Protein AF-A0AAW2UF22-F1 (afdb_monomer_lite)

Foldseek 3Di:
DDQVVVQVVVLVPDDPVLNVVCVVVVDDGPVVSVVSSVVVVVVVVVVVVVVVPPDDDD

Radius of gyration: 15.52 Å; chains: 1; bounding box: 52×23×29 Å

Structure (mmCIF, N/CA/C/O backbone):
data_AF-A0AAW2UF22-F1
#
_entry.id   AF-A0AAW2UF22-F1
#
loop_
_atom_site.group_PDB
_atom_site.id
_atom_site.type_symbol
_atom_site.label_atom_id
_atom_site.label_alt_id
_atom_site.label_comp_id
_atom_site.label_asym_id
_atom_site.label_entity_id
_atom_site.label_seq_id
_atom_site.pdbx_PDB_ins_code
_atom_site.Cartn_x
_atom_site.Cartn_y
_atom_site.Cartn_z
_atom_site.occupancy
_atom_site.B_iso_or_equiv
_atom_site.auth_seq_id
_atom_site.auth_comp_id
_atom_site.auth_asym_id
_atom_site.auth_atom_id
_atom_site.pdbx_PDB_model_num
ATOM 1 N N . MET A 1 1 ? -18.852 4.156 -4.433 1.00 73.44 1 MET A N 1
ATOM 2 C CA . MET A 1 1 ? -17.706 3.512 -3.757 1.00 73.44 1 MET A CA 1
ATOM 3 C C . MET A 1 1 ? -16.904 4.584 -3.055 1.00 73.44 1 MET A C 1
ATOM 5 O O . MET A 1 1 ? -16.481 5.525 -3.725 1.00 73.44 1 MET A O 1
ATOM 9 N N . SER A 1 2 ? -16.748 4.469 -1.737 1.00 87.56 2 SER A N 1
ATOM 10 C CA . SER A 1 2 ? -15.868 5.342 -0.963 1.00 87.56 2 SER A CA 1
ATOM 11 C C . SER A 1 2 ? -14.407 5.035 -1.293 1.00 87.56 2 SER A C 1
ATOM 13 O O . SER A 1 2 ? -14.085 3.953 -1.784 1.00 87.56 2 SER A O 1
ATOM 15 N N . GLU A 1 3 ? -13.501 5.968 -1.025 1.00 83.19 3 GLU A N 1
ATOM 16 C CA . GLU A 1 3 ? -12.057 5.733 -1.156 1.00 83.19 3 GLU A CA 1
ATOM 17 C C . GLU A 1 3 ? -11.597 4.543 -0.310 1.00 83.19 3 GLU A C 1
ATOM 19 O O . GLU A 1 3 ? -10.800 3.722 -0.756 1.00 83.19 3 GLU A O 1
ATOM 24 N N . LYS A 1 4 ? -12.212 4.384 0.865 1.00 84.81 4 LYS A N 1
ATOM 25 C CA . LYS A 1 4 ? -12.000 3.239 1.749 1.00 84.81 4 LYS A CA 1
ATOM 26 C C . LYS A 1 4 ? -12.382 1.909 1.099 1.00 84.81 4 LYS A C 1
ATOM 28 O O . LYS A 1 4 ? -11.632 0.950 1.230 1.00 84.81 4 LYS A O 1
ATOM 33 N N . ASP A 1 5 ? -13.502 1.863 0.371 1.00 89.38 5 ASP A N 1
ATOM 34 C CA . ASP A 1 5 ? -13.914 0.659 -0.363 1.00 89.38 5 ASP A CA 1
ATOM 35 C C . ASP A 1 5 ? -12.905 0.328 -1.464 1.00 89.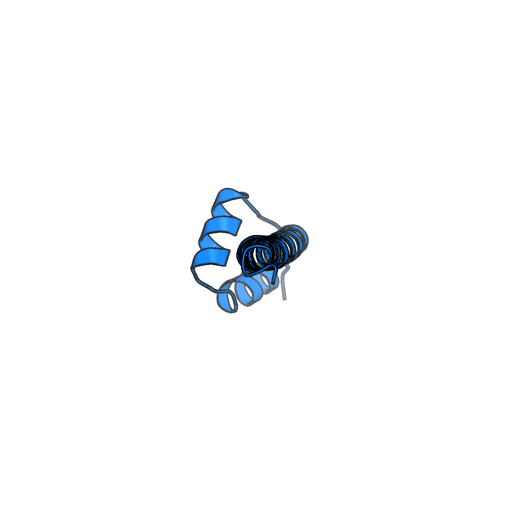38 5 ASP A C 1
ATOM 37 O O . ASP A 1 5 ? -12.502 -0.819 -1.616 1.00 89.38 5 ASP A O 1
ATOM 41 N N . LYS A 1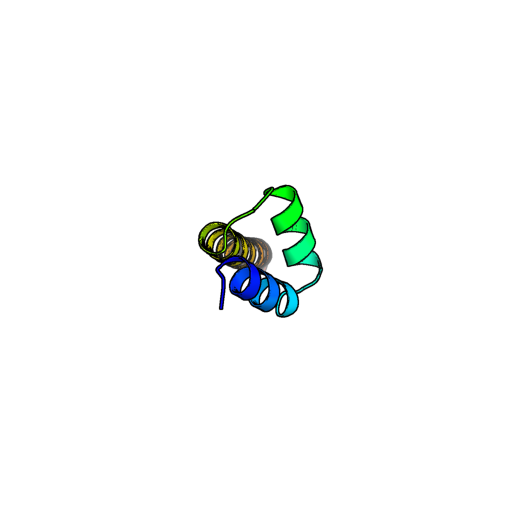 6 ? -12.438 1.346 -2.200 1.00 88.44 6 LYS A N 1
ATOM 42 C CA . LYS A 1 6 ? -11.448 1.167 -3.272 1.00 88.44 6 LYS A CA 1
ATOM 43 C C . LYS A 1 6 ? -10.112 0.656 -2.733 1.00 88.44 6 LYS A C 1
ATOM 45 O O . LYS A 1 6 ? -9.506 -0.215 -3.350 1.00 88.44 6 LYS A O 1
ATOM 50 N N . LEU A 1 7 ? -9.669 1.178 -1.587 1.00 85.69 7 LEU A N 1
ATOM 51 C CA . LEU A 1 7 ? -8.469 0.708 -0.899 1.00 85.69 7 LEU A CA 1
ATOM 52 C C . LEU A 1 7 ? -8.626 -0.741 -0.441 1.00 85.69 7 LEU A C 1
ATOM 54 O O . LEU A 1 7 ? -7.714 -1.535 -0.643 1.00 85.69 7 LEU A O 1
ATOM 58 N N . PHE A 1 8 ? -9.791 -1.105 0.097 1.00 86.19 8 PHE A N 1
ATOM 59 C CA . PHE A 1 8 ? -10.060 -2.475 0.523 1.00 86.19 8 PHE A CA 1
ATOM 60 C C . PHE A 1 8 ? -10.044 -3.452 -0.660 1.00 86.19 8 PHE A C 1
ATOM 62 O O . PHE A 1 8 ? -9.314 -4.438 -0.627 1.00 86.19 8 PHE A O 1
ATOM 69 N N . THR A 1 9 ? -10.748 -3.129 -1.752 1.00 89.38 9 THR A N 1
ATOM 70 C CA . THR A 1 9 ? -10.735 -3.934 -2.986 1.00 89.38 9 THR A CA 1
ATOM 71 C C . THR A 1 9 ? -9.330 -4.052 -3.581 1.00 89.38 9 THR A C 1
ATOM 73 O O . THR A 1 9 ? -8.953 -5.117 -4.065 1.00 89.38 9 THR A O 1
ATOM 76 N N . PHE A 1 10 ? -8.532 -2.980 -3.531 1.00 87.81 10 PHE A N 1
ATOM 77 C CA . PHE A 1 10 ? -7.134 -3.020 -3.953 1.00 87.81 10 PHE A CA 1
ATOM 78 C C . PHE A 1 10 ? -6.322 -3.979 -3.078 1.00 87.81 10 PHE A C 1
ATOM 80 O O . PHE A 1 10 ? -5.663 -4.863 -3.615 1.00 87.81 10 PHE A O 1
ATOM 87 N N . MET A 1 11 ? -6.411 -3.854 -1.750 1.00 84.31 11 MET A N 1
ATOM 88 C CA . MET A 1 11 ? -5.672 -4.679 -0.788 1.00 84.31 11 MET A CA 1
ATOM 89 C C . MET A 1 11 ? -6.039 -6.166 -0.868 1.00 84.31 11 MET A C 1
ATOM 91 O O . MET A 1 11 ? -5.140 -7.000 -0.783 1.00 84.31 11 MET A O 1
ATOM 95 N N . GLU A 1 12 ? -7.309 -6.510 -1.106 1.00 87.69 12 GLU A N 1
ATOM 96 C CA . GLU A 1 12 ? -7.741 -7.905 -1.306 1.00 87.69 12 GLU A CA 1
ATOM 97 C C . GLU A 1 12 ? -7.130 -8.559 -2.556 1.00 87.69 12 GLU A C 1
ATOM 99 O O . GLU A 1 12 ? -6.898 -9.767 -2.571 1.00 87.69 12 GLU A O 1
ATOM 104 N N . GLY A 1 13 ? -6.829 -7.779 -3.598 1.00 86.12 13 GLY A N 1
ATOM 105 C CA . GLY A 1 13 ? -6.185 -8.274 -4.819 1.00 86.12 13 GLY A CA 1
ATOM 106 C C . GLY A 1 13 ? -4.663 -8.434 -4.718 1.00 86.12 13 GLY A C 1
ATOM 107 O O . GLY A 1 13 ? -4.034 -8.938 -5.653 1.00 86.12 13 GLY A O 1
ATOM 108 N N . LEU A 1 14 ? -4.046 -7.991 -3.619 1.00 86.12 14 LEU A N 1
ATOM 109 C CA . LEU A 1 14 ? -2.596 -8.012 -3.451 1.00 86.12 14 LEU A CA 1
ATOM 110 C C . LEU A 1 14 ? -2.088 -9.317 -2.842 1.00 86.12 14 LEU A C 1
ATOM 112 O O . LEU A 1 14 ? -2.778 -10.051 -2.138 1.00 86.12 14 LEU A O 1
ATOM 116 N N . LYS A 1 15 ? -0.802 -9.590 -3.075 1.00 85.19 15 LYS A N 1
ATOM 117 C CA . LYS A 1 15 ? -0.124 -10.714 -2.430 1.00 85.19 15 LYS A CA 1
ATOM 118 C C . LYS A 1 15 ? 0.070 -10.428 -0.928 1.00 85.19 15 LYS A C 1
ATOM 120 O O . LYS A 1 15 ? 0.296 -9.275 -0.556 1.00 85.19 15 LYS A O 1
ATOM 125 N N . PRO A 1 16 ? 0.119 -11.465 -0.067 1.00 83.12 16 PRO A N 1
ATOM 126 C CA . PRO A 1 16 ? 0.251 -11.292 1.385 1.00 83.12 16 PRO A CA 1
ATOM 127 C C . PRO A 1 16 ? 1.472 -10.462 1.808 1.00 83.12 16 PRO A C 1
ATOM 129 O O . PRO A 1 16 ? 1.393 -9.648 2.723 1.00 83.12 16 PRO A O 1
ATOM 132 N N . TRP A 1 17 ? 2.600 -10.623 1.108 1.00 81.38 17 TRP A N 1
ATOM 133 C CA . TRP A 1 17 ? 3.823 -9.861 1.378 1.00 81.38 17 TRP A CA 1
ATOM 134 C C . TRP A 1 17 ? 3.674 -8.370 1.044 1.00 81.38 17 TRP A C 1
ATOM 136 O O . TRP A 1 17 ? 4.256 -7.527 1.716 1.00 81.38 17 TRP A O 1
ATOM 146 N N . THR A 1 18 ? 2.865 -8.033 0.037 1.00 86.44 18 THR A N 1
ATOM 147 C CA . THR A 1 18 ? 2.585 -6.643 -0.335 1.00 86.44 18 THR A CA 1
ATOM 148 C C . THR A 1 18 ? 1.727 -5.976 0.736 1.00 86.44 18 THR A C 1
ATOM 150 O O . THR A 1 18 ? 1.954 -4.822 1.076 1.00 86.44 18 THR A O 1
ATOM 153 N N . HIS A 1 19 ? 0.788 -6.722 1.324 1.00 84.50 19 HIS A N 1
ATOM 154 C CA . HIS A 1 19 ? -0.041 -6.253 2.431 1.00 84.50 19 HIS A CA 1
ATOM 155 C C . HIS A 1 19 ? 0.802 -5.918 3.674 1.00 84.50 19 HIS A C 1
ATOM 157 O O . HIS A 1 19 ? 0.635 -4.851 4.263 1.00 84.50 19 HIS A O 1
ATOM 163 N N . LEU A 1 20 ? 1.764 -6.785 4.014 1.00 86.62 20 LEU A N 1
ATOM 164 C CA . LEU A 1 20 ? 2.705 -6.560 5.114 1.00 86.62 20 LEU A CA 1
ATOM 165 C C . LEU A 1 20 ? 3.558 -5.300 4.897 1.00 86.62 20 LEU A C 1
ATOM 167 O O . LEU A 1 20 ? 3.696 -4.482 5.802 1.00 86.62 20 LEU A O 1
ATOM 171 N N . GLU A 1 21 ? 4.099 -5.105 3.695 1.00 84.94 21 GLU A N 1
ATOM 172 C CA . GLU A 1 21 ? 4.915 -3.924 3.400 1.00 84.94 21 GLU A CA 1
ATOM 173 C C . GLU A 1 21 ? 4.086 -2.627 3.397 1.00 84.94 21 GLU A C 1
ATOM 175 O O . GLU A 1 21 ? 4.532 -1.600 3.905 1.00 84.94 21 GLU A O 1
ATOM 180 N N . LEU A 1 22 ? 2.850 -2.662 2.887 1.00 86.88 22 LEU A N 1
ATOM 181 C CA . LEU A 1 22 ? 1.931 -1.520 2.959 1.00 86.88 22 LEU A CA 1
ATOM 182 C C . LEU A 1 22 ? 1.622 -1.125 4.408 1.00 86.88 22 LEU A C 1
ATOM 184 O O . LEU A 1 22 ? 1.551 0.066 4.723 1.00 86.88 22 LEU A O 1
ATOM 188 N N . GLN A 1 23 ? 1.488 -2.111 5.301 1.00 84.69 23 GLN A N 1
ATOM 189 C CA . GLN A 1 23 ? 1.349 -1.870 6.736 1.00 84.69 23 GLN A CA 1
ATOM 190 C C . GLN A 1 23 ? 2.620 -1.261 7.345 1.00 84.69 23 GLN A C 1
ATOM 192 O O . GLN A 1 23 ? 2.512 -0.322 8.135 1.00 84.69 23 GLN A O 1
ATOM 197 N N . LEU A 1 24 ? 3.814 -1.721 6.950 1.00 87.25 24 LEU A N 1
ATOM 198 C CA . LEU A 1 24 ? 5.092 -1.135 7.384 1.00 87.25 24 LEU A CA 1
ATOM 199 C C . LEU A 1 24 ? 5.259 0.312 6.902 1.00 87.25 24 LEU A C 1
ATOM 201 O O . LEU A 1 24 ? 5.714 1.169 7.657 1.00 87.25 24 LEU A O 1
ATOM 205 N N . GLN A 1 25 ? 4.820 0.608 5.677 1.00 85.25 25 GLN A N 1
ATOM 206 C CA . GLN A 1 25 ? 4.783 1.967 5.130 1.00 85.25 25 GLN A CA 1
ATOM 207 C C . GLN A 1 25 ? 3.633 2.816 5.701 1.00 85.25 25 GLN A C 1
ATOM 209 O O . GLN A 1 25 ? 3.536 3.997 5.373 1.00 85.25 25 GLN A O 1
ATOM 214 N N . ARG A 1 26 ? 2.794 2.245 6.585 1.00 86.50 26 ARG A N 1
ATOM 215 C CA . ARG A 1 26 ? 1.656 2.900 7.259 1.00 86.50 26 ARG A CA 1
ATOM 216 C C . ARG A 1 26 ? 0.726 3.608 6.280 1.00 86.50 26 ARG A C 1
ATOM 218 O O . ARG A 1 26 ? 0.260 4.718 6.533 1.00 86.50 26 ARG A O 1
ATOM 225 N N . VAL A 1 27 ? 0.476 2.965 5.147 1.00 83.62 27 VAL A N 1
ATOM 226 C CA . VAL A 1 27 ? -0.291 3.571 4.071 1.00 83.62 27 VAL A CA 1
ATOM 227 C C . VAL A 1 27 ? -1.775 3.592 4.420 1.00 83.62 27 VAL A C 1
ATOM 229 O O . VAL A 1 27 ? -2.364 2.557 4.720 1.00 83.62 27 VAL A O 1
ATOM 232 N N . THR A 1 28 ? -2.384 4.774 4.365 1.00 83.75 28 THR A N 1
ATOM 233 C CA . THR A 1 28 ? -3.810 4.976 4.683 1.00 83.75 28 THR A CA 1
ATOM 234 C C . THR A 1 28 ? -4.643 5.437 3.492 1.00 83.75 28 THR A C 1
ATOM 236 O O . THR A 1 28 ? -5.855 5.570 3.619 1.00 83.75 28 THR A O 1
ATOM 239 N N . ASP A 1 29 ? -3.997 5.693 2.357 1.00 88.06 29 ASP A N 1
ATOM 240 C CA . ASP A 1 29 ? -4.598 6.252 1.152 1.00 88.06 29 ASP A CA 1
ATOM 241 C C . ASP A 1 29 ? -4.340 5.348 -0.061 1.00 88.06 29 ASP A C 1
ATOM 243 O O . ASP A 1 29 ? -3.288 4.709 -0.167 1.00 88.06 29 ASP A O 1
ATOM 247 N N . LEU A 1 30 ? -5.293 5.321 -0.994 1.00 87.56 30 LEU A N 1
ATOM 248 C CA . LEU A 1 30 ? -5.219 4.489 -2.193 1.00 87.56 30 LEU A CA 1
ATOM 249 C C . LEU A 1 30 ? -4.036 4.856 -3.091 1.00 87.56 30 LEU A C 1
ATOM 251 O O . LEU A 1 30 ? -3.333 3.962 -3.558 1.00 87.56 30 LEU A O 1
ATOM 255 N N . GLY A 1 31 ? -3.787 6.146 -3.319 1.00 88.50 31 GLY A N 1
ATOM 256 C CA . GLY A 1 31 ? -2.692 6.598 -4.176 1.00 88.50 31 GLY A CA 1
ATOM 257 C C . GLY A 1 31 ? -1.335 6.236 -3.583 1.00 88.50 31 GLY A C 1
ATOM 258 O O . GLY A 1 31 ? -0.447 5.733 -4.273 1.00 88.50 31 GLY A O 1
ATOM 259 N N . SER A 1 32 ? -1.207 6.393 -2.268 1.00 88.19 32 SER A N 1
ATOM 260 C CA . SER A 1 32 ? -0.018 5.951 -1.540 1.00 88.19 32 SER A CA 1
ATOM 261 C C . SER A 1 32 ? 0.168 4.428 -1.612 1.00 88.19 32 SER A C 1
ATOM 263 O O . SER A 1 32 ? 1.305 3.960 -1.710 1.00 88.19 32 SER A O 1
ATOM 265 N N . ALA A 1 33 ? -0.926 3.654 -1.610 1.00 87.69 33 ALA A N 1
ATOM 266 C CA . ALA A 1 33 ? -0.878 2.191 -1.646 1.00 87.69 33 ALA A CA 1
ATOM 267 C C . ALA A 1 33 ? -0.480 1.676 -3.029 1.00 87.69 33 ALA A C 1
ATOM 269 O O . ALA A 1 33 ? 0.347 0.770 -3.136 1.00 87.69 33 ALA A O 1
ATOM 270 N N . MET A 1 34 ? -0.997 2.307 -4.084 1.00 88.12 34 MET A N 1
ATOM 271 C CA . MET A 1 34 ? -0.583 2.046 -5.460 1.00 88.12 34 MET A CA 1
ATOM 272 C C . MET A 1 34 ? 0.902 2.362 -5.654 1.00 88.12 34 MET A C 1
ATOM 274 O O . MET A 1 34 ? 1.661 1.482 -6.056 1.00 88.12 34 MET A O 1
ATOM 278 N N . ALA A 1 35 ? 1.349 3.553 -5.244 1.00 88.62 35 ALA A N 1
ATOM 279 C CA . ALA A 1 35 ? 2.748 3.949 -5.377 1.00 88.62 35 ALA A CA 1
ATOM 280 C C . ALA A 1 35 ? 3.697 3.022 -4.591 1.00 88.62 35 ALA A C 1
ATOM 282 O O . ALA A 1 35 ? 4.799 2.712 -5.043 1.00 88.62 35 ALA A O 1
ATOM 283 N N . ALA A 1 36 ? 3.289 2.561 -3.407 1.00 87.62 36 ALA A N 1
ATOM 284 C CA . ALA A 1 36 ? 4.042 1.589 -2.618 1.00 87.62 36 ALA A CA 1
ATOM 285 C C . ALA A 1 36 ? 4.122 0.211 -3.296 1.00 87.62 36 ALA A C 1
ATOM 287 O O . ALA A 1 36 ? 5.205 -0.376 -3.362 1.00 87.62 36 ALA A O 1
ATOM 288 N N . ALA A 1 37 ? 3.011 -0.280 -3.849 1.00 86.38 37 ALA A N 1
ATOM 289 C CA . ALA A 1 37 ? 2.965 -1.539 -4.590 1.00 86.38 37 ALA A CA 1
ATOM 290 C C . ALA A 1 37 ? 3.817 -1.498 -5.876 1.00 86.38 37 ALA A C 1
ATOM 292 O O . ALA A 1 37 ? 4.523 -2.463 -6.187 1.00 86.38 37 ALA A O 1
ATOM 293 N N . GLU A 1 38 ? 3.817 -0.374 -6.596 1.00 8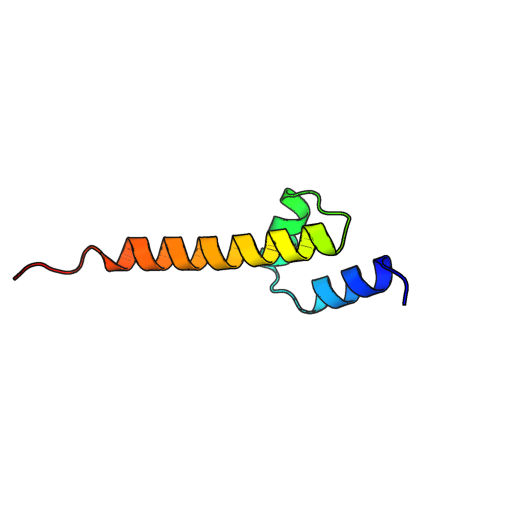6.75 38 GLU A N 1
ATOM 294 C CA . GLU A 1 38 ? 4.682 -0.163 -7.762 1.00 86.75 38 GLU A CA 1
ATOM 295 C C . GLU A 1 38 ? 6.166 -0.205 -7.375 1.00 86.75 38 GLU A C 1
ATOM 297 O O . GLU A 1 38 ? 6.944 -0.951 -7.975 1.00 86.75 38 GLU A O 1
ATOM 302 N N . ARG A 1 39 ? 6.555 0.508 -6.306 1.00 85.06 39 ARG A N 1
ATOM 303 C CA . ARG A 1 39 ? 7.936 0.487 -5.788 1.00 85.06 39 ARG A CA 1
ATOM 304 C C . ARG A 1 39 ? 8.390 -0.916 -5.384 1.00 85.06 39 ARG A C 1
ATOM 306 O O . ARG A 1 39 ? 9.533 -1.286 -5.641 1.00 85.06 39 ARG A O 1
ATOM 313 N N . LEU A 1 40 ? 7.509 -1.709 -4.778 1.00 83.06 40 LEU A N 1
ATOM 314 C CA . LEU A 1 40 ? 7.794 -3.096 -4.397 1.00 83.06 40 LEU A CA 1
ATOM 315 C C . LEU A 1 40 ? 8.055 -4.001 -5.605 1.00 83.06 40 LEU A C 1
ATOM 317 O O . LEU A 1 40 ? 8.898 -4.900 -5.545 1.00 83.06 40 LEU A O 1
ATOM 321 N N . THR A 1 41 ? 7.355 -3.754 -6.709 1.00 76.81 41 THR A N 1
ATOM 322 C CA . THR A 1 41 ? 7.550 -4.491 -7.960 1.00 76.81 41 THR A CA 1
ATOM 323 C C . THR A 1 41 ? 8.902 -4.145 -8.590 1.00 76.81 41 THR A C 1
ATOM 325 O O . THR A 1 41 ? 9.643 -5.058 -8.965 1.00 76.81 41 THR A O 1
ATOM 328 N N . ASP A 1 42 ? 9.276 -2.859 -8.617 1.00 74.44 42 ASP A N 1
ATOM 329 C CA . ASP A 1 42 ? 10.603 -2.412 -9.077 1.00 74.44 42 ASP A CA 1
ATOM 330 C C . ASP A 1 42 ? 11.733 -2.962 -8.194 1.00 74.44 42 ASP A C 1
ATOM 332 O O . ASP A 1 42 ? 12.736 -3.464 -8.703 1.00 74.44 42 ASP A O 1
ATOM 336 N N . PHE A 1 43 ? 11.547 -2.967 -6.869 1.00 69.81 43 PHE A N 1
ATOM 337 C CA . PHE A 1 43 ? 12.517 -3.529 -5.929 1.00 69.81 43 PHE A CA 1
ATOM 338 C C . PHE A 1 43 ? 12.788 -5.012 -6.211 1.00 69.81 43 PHE A C 1
ATOM 340 O O . PHE A 1 43 ? 13.943 -5.429 -6.305 1.00 69.81 43 PHE A O 1
ATOM 347 N N . ASN A 1 44 ? 11.741 -5.812 -6.434 1.00 69.44 44 ASN A N 1
ATOM 348 C CA . ASN A 1 44 ? 11.904 -7.228 -6.767 1.00 69.44 44 ASN A CA 1
ATOM 349 C C . ASN A 1 44 ? 12.623 -7.411 -8.116 1.00 69.44 44 ASN A C 1
ATOM 351 O O . ASN A 1 44 ? 13.485 -8.277 -8.246 1.00 69.44 44 ASN A O 1
ATOM 355 N N . GLN A 1 45 ? 12.332 -6.567 -9.111 1.00 67.06 45 GLN A N 1
ATOM 356 C CA . GLN A 1 45 ? 13.023 -6.593 -10.404 1.00 67.06 45 GL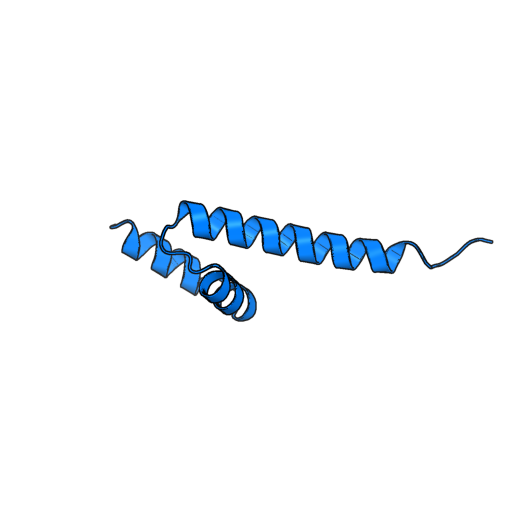N A CA 1
ATOM 357 C C . GLN A 1 45 ? 14.494 -6.163 -10.311 1.00 67.06 45 GLN A C 1
ATOM 359 O O . GLN A 1 45 ? 15.337 -6.736 -11.005 1.00 67.06 45 GLN A O 1
ATOM 364 N N . LYS A 1 46 ? 14.835 -5.192 -9.456 1.00 61.22 46 LYS A N 1
ATOM 365 C CA . LYS A 1 46 ? 1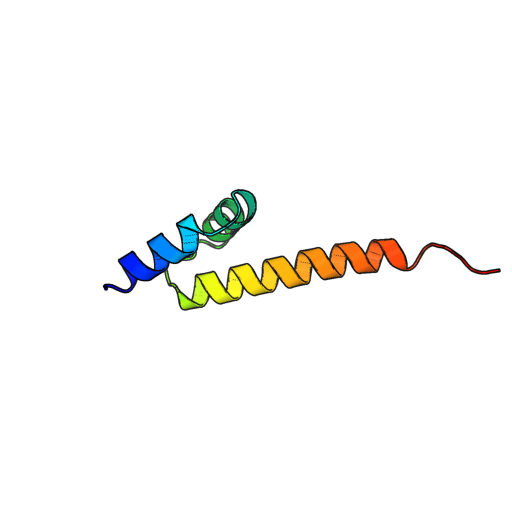6.232 -4.825 -9.179 1.00 61.22 46 LYS A CA 1
ATOM 366 C C . LYS A 1 46 ? 16.986 -5.965 -8.509 1.00 61.22 46 LYS A C 1
ATOM 368 O O . LYS A 1 46 ? 18.046 -6.334 -8.997 1.00 61.22 46 LYS A O 1
ATOM 373 N N . VAL A 1 47 ? 16.405 -6.593 -7.486 1.00 60.88 47 VAL A N 1
ATOM 374 C CA . VAL A 1 47 ? 17.004 -7.766 -6.820 1.00 60.88 47 VAL A CA 1
ATOM 375 C C . VAL A 1 47 ? 17.225 -8.922 -7.807 1.00 60.88 47 VAL A C 1
ATOM 377 O O . VAL A 1 47 ? 18.213 -9.649 -7.710 1.00 60.88 47 VAL A O 1
ATOM 380 N N . ARG A 1 48 ? 16.332 -9.095 -8.790 1.00 60.41 48 ARG A N 1
ATOM 381 C CA . ARG A 1 48 ? 16.479 -10.103 -9.855 1.00 60.41 48 ARG A CA 1
ATOM 382 C C . ARG A 1 48 ? 17.608 -9.763 -10.832 1.00 60.41 48 ARG A C 1
ATOM 384 O O . ARG A 1 48 ? 18.348 -10.667 -11.203 1.00 60.41 48 ARG A O 1
ATOM 391 N N . ARG A 1 49 ? 17.757 -8.491 -11.221 1.00 59.09 49 ARG A N 1
ATOM 392 C CA . ARG A 1 49 ? 18.841 -8.029 -12.111 1.00 59.09 49 ARG A CA 1
ATOM 393 C C . ARG A 1 49 ? 20.216 -8.089 -11.451 1.00 59.09 49 ARG A C 1
ATOM 395 O O . ARG A 1 49 ? 21.184 -8.457 -12.111 1.00 59.09 49 ARG A O 1
ATOM 402 N N . ASP A 1 50 ? 20.291 -7.811 -10.154 1.00 57.66 50 ASP A N 1
ATOM 403 C CA . ASP A 1 50 ? 21.545 -7.883 -9.397 1.00 57.66 50 ASP A CA 1
ATOM 404 C C . ASP A 1 50 ? 22.109 -9.317 -9.378 1.00 57.66 50 ASP A C 1
ATOM 406 O O . ASP A 1 50 ? 23.304 -9.536 -9.552 1.00 57.66 50 ASP A O 1
ATOM 410 N N . LYS A 1 51 ? 21.227 -10.328 -9.339 1.00 56.25 51 LYS A N 1
ATOM 411 C CA . LYS A 1 51 ? 21.610 -11.747 -9.442 1.00 56.25 51 LYS A CA 1
ATOM 412 C C . LYS A 1 51 ? 21.956 -12.232 -10.854 1.00 56.25 51 LYS A C 1
ATOM 414 O O . LYS A 1 51 ? 22.424 -13.358 -10.990 1.00 56.25 51 LYS A O 1
ATOM 419 N N . GLN A 1 52 ? 21.717 -11.436 -11.897 1.00 55.22 52 GLN A N 1
ATOM 420 C CA . GLN A 1 52 ? 21.925 -11.850 -13.291 1.00 55.22 52 GLN A CA 1
ATOM 421 C C . GLN A 1 52 ? 23.203 -11.273 -13.916 1.00 55.22 52 GLN A C 1
ATOM 423 O O . GLN A 1 52 ? 23.543 -11.638 -15.036 1.00 55.22 52 GLN A O 1
ATOM 428 N N . THR A 1 53 ? 23.943 -10.426 -13.191 1.00 51.47 53 THR A N 1
ATOM 429 C CA . THR A 1 53 ? 25.194 -9.817 -13.691 1.00 51.47 53 THR A CA 1
ATOM 430 C C . THR A 1 53 ? 26.454 -10.599 -13.277 1.00 51.47 53 THR A C 1
ATOM 432 O O . THR A 1 53 ? 27.567 -10.213 -13.617 1.00 51.47 53 THR A O 1
ATOM 435 N N . THR A 1 54 ? 26.318 -11.746 -12.601 1.00 56.06 54 THR A N 1
ATOM 436 C CA . THR A 1 54 ? 27.455 -12.615 -12.236 1.00 56.06 54 THR A CA 1
ATOM 437 C C . THR A 1 54 ? 27.319 -14.031 -12.804 1.00 56.06 54 THR A C 1
ATOM 439 O O . THR A 1 54 ? 27.380 -15.010 -12.068 1.00 56.06 54 THR A O 1
ATOM 442 N N . SER A 1 55 ? 27.091 -14.167 -14.109 1.00 51.56 55 SER A N 1
ATOM 443 C CA . SER A 1 55 ? 27.388 -15.398 -14.859 1.00 51.56 55 SER A CA 1
ATOM 444 C C . SER A 1 55 ? 27.388 -15.054 -16.350 1.00 51.56 55 SER A C 1
ATOM 446 O O . SER A 1 55 ? 26.338 -14.748 -16.894 1.00 51.56 55 SER A O 1
ATOM 448 N N . SER A 1 56 ? 28.487 -15.003 -17.092 1.00 49.31 56 SER A N 1
ATOM 449 C CA . SER A 1 56 ? 29.907 -15.217 -16.822 1.00 49.31 56 SER A CA 1
ATOM 450 C C . SER A 1 56 ? 30.682 -14.447 -17.909 1.00 49.31 56 SER A C 1
ATOM 452 O O . SER A 1 56 ? 30.145 -14.270 -19.004 1.00 49.31 56 SER A O 1
ATOM 454 N N . PRO A 1 57 ? 31.933 -14.025 -17.667 1.00 67.06 57 PRO A N 1
ATOM 455 C CA . PRO A 1 57 ? 32.907 -13.869 -18.738 1.00 67.06 57 PRO A CA 1
ATOM 456 C C . PRO A 1 57 ? 33.358 -15.265 -19.198 1.00 67.06 57 PRO A C 1
ATOM 458 O O . PRO A 1 57 ? 33.528 -16.148 -18.355 1.00 67.06 57 PRO A O 1
ATOM 461 N N . ILE A 1 58 ? 33.501 -15.445 -20.511 1.00 48.22 58 ILE A N 1
ATOM 462 C CA . ILE A 1 58 ? 34.473 -16.261 -21.274 1.00 48.22 58 ILE A CA 1
ATOM 463 C C . ILE A 1 58 ? 33.946 -16.35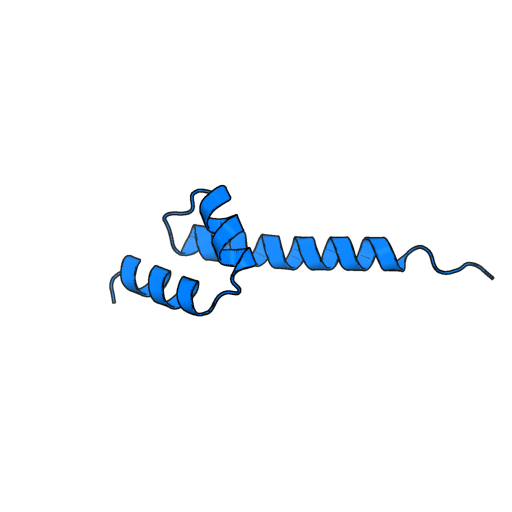2 -22.706 1.00 48.22 58 ILE A C 1
ATOM 465 O O . ILE A 1 58 ? 32.804 -16.828 -22.888 1.00 48.22 58 ILE A O 1
#

Sequence (58 aa):
MSEKDKLFTFMEGLKPWTHLELQLQRVTDLGSAMAAAERLTDFNQKVRRDKQTTSSPI

Secondary structure (DSSP, 8-state):
--HHHHHHHHHHTS-HHHHHHHHHTT--SHHHHHHHHHHHHHHHHHHHHHTTSSS---

pLDDT: mean 78.07, std 12.75, range [48.22, 89.38]

Organism: NCBI:txid2727402